Protein AF-A0A6M3LIX8-F1 (afdb_monomer)

Mean predicted aligned error: 9.06 Å

Radius of gyration: 14.9 Å; Cα contacts (8 Å, |Δi|>4): 191; chains: 1; bounding box: 30×37×43 Å

Nearest PDB structures (foldseek):
  2zdo-assembly2_C  TM=2.879E-01  e=4.906E+00  Staphylococcus aureus
  6urt-assembly1_G  TM=2.060E-01  e=5.539E+00  Escherichia coli K-12

pLDDT: mean 75.46, std 21.14, range [28.2, 97.69]

Structure (mmCIF, N/CA/C/O backbone):
data_AF-A0A6M3LIX8-F1
#
_entry.id   AF-A0A6M3LIX8-F1
#
loop_
_atom_site.group_PDB
_atom_site.id
_atom_site.type_symbol
_atom_site.label_atom_id
_atom_site.label_alt_id
_atom_site.label_comp_id
_atom_site.label_asym_id
_atom_site.label_entity_id
_atom_site.label_seq_id
_atom_site.pdbx_PDB_ins_code
_atom_site.Cartn_x
_atom_site.Cartn_y
_atom_site.Cartn_z
_atom_site.occupancy
_atom_site.B_iso_or_equiv
_atom_site.auth_seq_id
_atom_site.au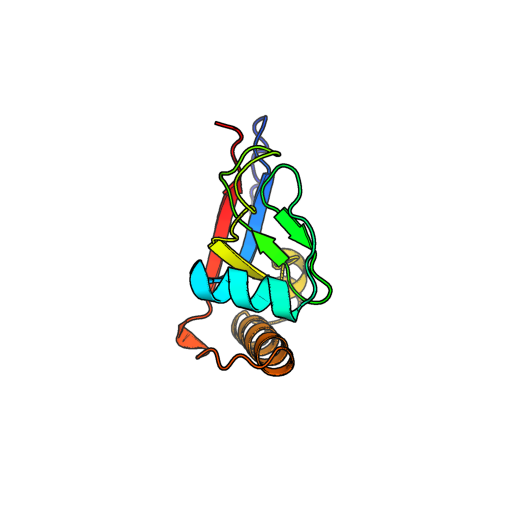th_comp_id
_atom_site.auth_asym_id
_atom_site.auth_atom_id
_atom_site.pdbx_PDB_model_num
ATOM 1 N N . MET A 1 1 ? -19.898 23.898 18.089 1.00 37.47 1 MET A N 1
ATOM 2 C CA . MET A 1 1 ? -18.940 24.274 17.030 1.00 37.47 1 MET A CA 1
ATOM 3 C C . MET A 1 1 ? -18.037 23.080 16.746 1.00 37.47 1 MET A C 1
ATOM 5 O O . MET A 1 1 ? -17.214 22.760 17.590 1.00 37.47 1 MET A O 1
ATOM 9 N N . LYS A 1 2 ? -18.245 22.381 15.625 1.00 28.20 2 LYS A N 1
ATOM 10 C CA . LYS A 1 2 ? -17.257 21.487 14.996 1.00 28.20 2 LYS A CA 1
ATOM 11 C C . LYS A 1 2 ? -17.507 21.533 13.490 1.00 28.20 2 LYS A C 1
ATOM 13 O O . LYS A 1 2 ? -18.252 20.729 12.948 1.00 28.20 2 LYS A O 1
ATOM 18 N N . THR A 1 3 ? -16.955 22.548 12.844 1.00 30.84 3 THR A N 1
ATOM 19 C CA . THR A 1 3 ? -16.703 22.540 11.404 1.00 30.84 3 THR A CA 1
ATOM 20 C C . THR A 1 3 ? -15.775 21.356 11.123 1.00 30.84 3 THR A C 1
ATOM 22 O O . THR A 1 3 ? -14.638 21.356 11.585 1.00 30.84 3 THR A O 1
ATOM 25 N N . ARG A 1 4 ? -16.258 20.315 10.436 1.00 31.66 4 ARG A N 1
ATOM 26 C CA . ARG A 1 4 ? -15.379 19.380 9.724 1.00 31.66 4 ARG A CA 1
ATOM 27 C C . ARG A 1 4 ? -15.366 19.850 8.282 1.00 31.66 4 ARG A C 1
ATOM 29 O O . ARG A 1 4 ? -16.351 19.731 7.566 1.00 31.66 4 ARG A O 1
ATOM 36 N N . THR A 1 5 ? -14.292 20.554 7.973 1.00 36.91 5 THR A N 1
ATOM 37 C CA . THR A 1 5 ? -13.993 21.207 6.710 1.00 36.91 5 THR A CA 1
ATOM 38 C C . THR A 1 5 ? -14.096 20.179 5.587 1.00 36.91 5 THR A C 1
ATOM 40 O O . THR A 1 5 ? -13.334 19.217 5.571 1.00 36.91 5 THR A O 1
ATOM 43 N N . GLY A 1 6 ? -15.067 20.367 4.692 1.00 34.88 6 GLY A N 1
ATOM 44 C CA . GLY A 1 6 ? -15.089 19.682 3.406 1.00 34.88 6 GLY A CA 1
ATOM 45 C C . GLY A 1 6 ? -13.839 20.075 2.629 1.00 34.88 6 GLY A C 1
ATOM 46 O O . GLY A 1 6 ? -13.467 21.252 2.609 1.00 34.88 6 GLY A O 1
ATOM 47 N N . PHE A 1 7 ? -13.160 19.083 2.064 1.00 38.25 7 PH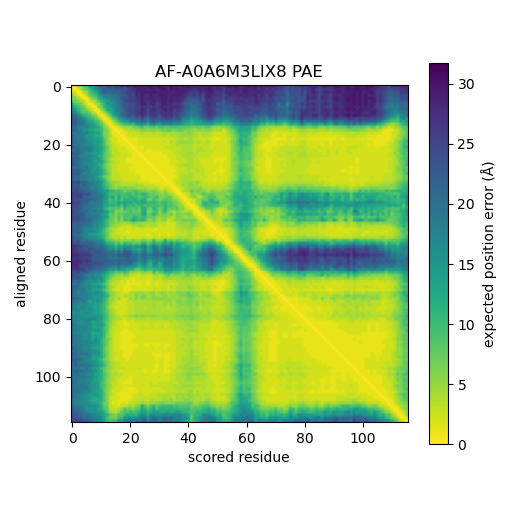E A N 1
ATOM 48 C CA . PHE A 1 7 ? -12.002 19.328 1.224 1.00 38.25 7 PHE A CA 1
ATOM 49 C C . PHE A 1 7 ? -12.434 19.959 -0.102 1.00 38.25 7 PHE A C 1
ATOM 51 O O . PHE A 1 7 ? -13.478 19.643 -0.672 1.00 38.25 7 PHE A O 1
ATOM 58 N N . ILE A 1 8 ? -11.628 20.928 -0.520 1.00 34.56 8 ILE A N 1
ATOM 59 C CA . ILE A 1 8 ? -11.806 21.778 -1.690 1.00 34.56 8 ILE A CA 1
ATOM 60 C C . ILE A 1 8 ? -11.448 20.944 -2.922 1.00 34.56 8 ILE A C 1
ATOM 62 O O . ILE A 1 8 ? -10.279 20.642 -3.126 1.00 34.56 8 ILE A O 1
ATOM 66 N N . SER A 1 9 ? -12.432 20.598 -3.755 1.00 31.77 9 SER A N 1
ATOM 67 C CA . SER A 1 9 ? -12.163 20.131 -5.116 1.00 31.77 9 SER A CA 1
ATOM 68 C C . SER A 1 9 ? -11.843 21.353 -5.975 1.00 31.77 9 SER A C 1
ATOM 70 O O . SER A 1 9 ? -12.749 22.126 -6.302 1.00 31.77 9 SER A O 1
ATOM 72 N N . ASN A 1 10 ? -10.576 21.551 -6.326 1.00 31.03 10 ASN A N 1
ATOM 73 C CA . ASN A 1 10 ? -10.237 22.406 -7.455 1.00 31.03 10 ASN A CA 1
ATOM 74 C C . ASN A 1 10 ? -9.846 21.529 -8.647 1.00 31.03 10 ASN A C 1
ATOM 76 O O . ASN A 1 10 ? -9.397 20.400 -8.496 1.00 31.03 10 ASN A O 1
ATOM 80 N N . SER A 1 11 ? -10.150 22.040 -9.830 1.00 40.62 11 SER A N 1
ATOM 81 C CA . SER A 1 11 ? -10.133 21.360 -11.121 1.00 40.62 11 SER A CA 1
ATOM 82 C C . SER A 1 11 ?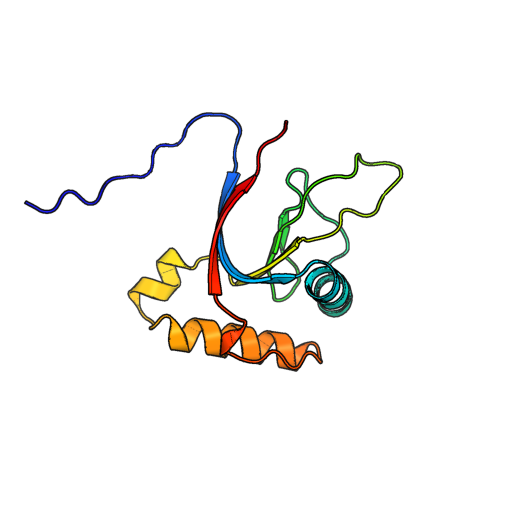 -8.814 20.648 -11.463 1.00 40.62 11 SER A C 1
ATOM 84 O O . SER A 1 11 ? -7.750 21.188 -11.190 1.00 40.62 11 SER A O 1
ATOM 86 N N . SER A 1 12 ? -8.936 19.512 -12.167 1.00 45.50 12 SER A N 1
ATOM 87 C CA . SER A 1 12 ? -7.912 18.720 -12.887 1.00 45.50 12 SER A CA 1
ATOM 88 C C . SER A 1 12 ? -6.936 17.819 -12.113 1.00 45.50 12 SER A C 1
ATOM 90 O O . SER A 1 12 ? -6.091 17.213 -12.768 1.00 45.50 12 SER A O 1
ATOM 92 N N . SER A 1 13 ? -7.070 17.644 -10.793 1.00 49.06 13 SER A N 1
ATOM 93 C CA . SER A 1 13 ? -6.288 16.659 -10.025 1.00 49.06 13 SER A CA 1
ATOM 94 C C . SER A 1 13 ? -7.169 15.601 -9.345 1.00 49.06 13 SER A C 1
ATOM 96 O O . SER A 1 13 ? -8.249 15.900 -8.834 1.00 49.06 13 SER A O 1
ATOM 98 N N . THR A 1 14 ? -6.713 14.344 -9.344 1.00 60.38 14 THR A N 1
ATOM 99 C CA . THR A 1 14 ? -7.314 13.277 -8.525 1.00 60.38 14 THR A CA 1
ATOM 100 C C . THR A 1 14 ? -6.513 13.203 -7.228 1.00 60.38 14 THR A C 1
ATOM 102 O O . THR A 1 14 ? -5.373 12.736 -7.222 1.00 60.38 14 THR A O 1
ATOM 105 N N . SER A 1 15 ? -7.066 13.724 -6.130 1.00 72.06 15 SER A N 1
ATOM 106 C CA . SER A 1 15 ? -6.466 13.588 -4.798 1.00 72.06 15 SER A CA 1
ATOM 107 C C . SER A 1 15 ? -6.566 12.141 -4.315 1.00 72.06 15 SER A C 1
ATOM 109 O O . SER A 1 15 ? -7.613 11.517 -4.486 1.00 72.06 15 SER A O 1
ATOM 111 N N . PHE A 1 16 ? -5.525 11.624 -3.666 1.00 77.69 16 PHE A N 1
ATOM 112 C CA . PHE A 1 16 ? -5.525 10.284 -3.080 1.00 77.69 16 PHE A CA 1
ATOM 113 C C . PHE A 1 16 ? -5.117 10.306 -1.607 1.00 77.69 16 PHE A C 1
ATOM 115 O O . PHE A 1 16 ? -4.312 11.132 -1.171 1.00 77.69 16 PHE A O 1
ATOM 122 N N . LEU A 1 17 ? -5.637 9.336 -0.855 1.00 84.75 17 LEU A N 1
ATOM 123 C CA . LEU A 1 17 ? -5.202 9.011 0.496 1.00 84.75 17 LEU A CA 1
ATOM 124 C C . LEU A 1 17 ? -5.015 7.498 0.597 1.00 84.75 17 LEU A C 1
ATOM 126 O O . LEU A 1 17 ? -5.982 6.747 0.497 1.00 84.75 17 LEU A O 1
ATOM 130 N N . ILE A 1 18 ? -3.779 7.056 0.814 1.00 89.69 18 ILE A N 1
ATOM 131 C CA . ILE A 1 18 ? -3.448 5.632 0.934 1.00 89.69 18 ILE A CA 1
ATOM 132 C C . ILE A 1 18 ? -2.639 5.345 2.199 1.00 89.69 18 ILE A C 1
ATOM 134 O O . ILE A 1 18 ? -1.932 6.209 2.722 1.00 89.69 18 ILE A O 1
ATOM 138 N N . VAL A 1 19 ? -2.696 4.102 2.674 1.00 93.81 19 VAL A N 1
ATOM 139 C CA . VAL A 1 19 ? -1.752 3.566 3.664 1.00 93.81 19 VAL A CA 1
ATOM 140 C C . VAL A 1 19 ? -0.897 2.518 2.980 1.00 93.81 19 VAL A C 1
ATOM 142 O O . VAL A 1 19 ? -1.406 1.512 2.489 1.00 93.81 19 VAL A O 1
ATOM 145 N N . GLY A 1 20 ? 0.407 2.756 2.947 1.00 94.56 20 GLY A N 1
ATOM 146 C CA . GLY A 1 20 ? 1.313 1.965 2.134 1.00 94.56 20 GLY A CA 1
ATOM 147 C C . GLY A 1 20 ? 2.743 2.462 2.227 1.00 94.56 20 GLY A C 1
ATOM 148 O O . GLY A 1 20 ? 3.161 2.981 3.263 1.00 94.56 20 GLY A O 1
ATOM 149 N N . VAL A 1 21 ? 3.488 2.286 1.145 1.00 93.81 21 VAL A N 1
ATOM 150 C CA . VAL A 1 21 ? 4.894 2.683 1.039 1.00 93.81 21 VAL A CA 1
ATOM 151 C C . VAL A 1 21 ? 5.101 3.537 -0.203 1.00 93.81 21 VAL A C 1
ATOM 153 O O . VAL A 1 21 ? 4.464 3.315 -1.234 1.00 93.81 21 VAL A O 1
ATOM 156 N N . TYR A 1 22 ? 6.014 4.499 -0.089 1.00 90.44 22 TYR A N 1
ATOM 157 C CA . TYR A 1 22 ? 6.576 5.231 -1.217 1.00 90.44 22 TYR A CA 1
ATOM 158 C C . TYR A 1 22 ? 7.941 4.635 -1.554 1.00 90.44 22 TYR A C 1
ATOM 160 O O . TYR A 1 22 ? 8.934 4.926 -0.887 1.00 90.44 22 TYR A O 1
ATOM 168 N N . ASP A 1 23 ? 7.964 3.753 -2.544 1.00 89.12 23 ASP A N 1
ATOM 169 C CA . ASP A 1 23 ? 9.165 3.079 -3.023 1.00 89.12 23 ASP A CA 1
ATOM 170 C C . ASP A 1 23 ? 8.889 2.554 -4.434 1.00 89.12 23 ASP A C 1
ATOM 172 O O . ASP A 1 23 ? 8.089 1.637 -4.619 1.00 89.12 23 ASP A O 1
ATOM 176 N N . ARG A 1 24 ? 9.553 3.155 -5.423 1.00 86.25 24 ARG A N 1
ATOM 177 C CA . ARG A 1 24 ? 9.375 2.844 -6.845 1.00 86.25 24 ARG A CA 1
ATOM 178 C C . ARG A 1 24 ? 9.704 1.390 -7.170 1.00 86.25 24 ARG A C 1
ATOM 180 O O . ARG A 1 24 ? 8.932 0.709 -7.835 1.00 86.25 24 ARG A O 1
ATOM 187 N N . GLU A 1 25 ? 10.849 0.899 -6.702 1.00 88.06 25 GLU A N 1
ATOM 188 C CA . GLU A 1 25 ? 11.305 -0.454 -7.032 1.00 88.06 25 GLU A CA 1
ATOM 189 C C . GLU A 1 25 ? 10.372 -1.496 -6.409 1.00 88.06 25 GLU A C 1
ATOM 191 O O . GLU A 1 25 ? 9.966 -2.466 -7.056 1.00 88.06 25 GLU A O 1
ATOM 196 N N . LEU A 1 26 ? 9.997 -1.276 -5.149 1.00 90.75 26 LEU A N 1
ATOM 197 C CA . LEU A 1 26 ? 9.078 -2.148 -4.437 1.00 90.75 26 LEU A CA 1
ATOM 198 C C . LEU A 1 26 ? 7.677 -2.122 -5.056 1.00 90.75 26 LEU A C 1
ATOM 200 O O . LEU A 1 26 ? 7.099 -3.187 -5.268 1.00 90.75 26 LEU A O 1
ATOM 204 N N . ALA A 1 27 ? 7.143 -0.938 -5.363 1.00 89.06 27 ALA A N 1
ATOM 205 C CA . ALA A 1 27 ? 5.818 -0.788 -5.949 1.00 89.06 27 ALA A CA 1
ATOM 206 C C . ALA A 1 27 ? 5.727 -1.475 -7.319 1.00 89.06 27 ALA A C 1
ATOM 208 O O . ALA A 1 27 ? 4.770 -2.214 -7.547 1.00 89.06 27 ALA A O 1
ATOM 209 N N . THR A 1 28 ? 6.739 -1.331 -8.183 1.00 86.31 28 THR A N 1
ATOM 210 C CA . THR A 1 28 ? 6.787 -2.010 -9.490 1.00 86.31 28 THR A CA 1
ATOM 211 C C . THR A 1 28 ? 6.778 -3.529 -9.328 1.00 86.31 28 THR A C 1
ATOM 213 O O . THR A 1 28 ? 5.948 -4.221 -9.916 1.00 86.31 28 THR A O 1
ATOM 216 N N . ARG A 1 29 ? 7.636 -4.068 -8.454 1.00 89.44 29 ARG A N 1
ATOM 217 C CA . ARG A 1 29 ? 7.689 -5.516 -8.190 1.00 89.44 29 ARG A CA 1
ATOM 218 C C . ARG A 1 29 ? 6.383 -6.046 -7.592 1.00 89.44 29 ARG A C 1
ATOM 220 O O . ARG A 1 29 ? 5.964 -7.162 -7.899 1.00 89.44 29 ARG A O 1
ATOM 227 N N . MET A 1 30 ? 5.742 -5.269 -6.719 1.00 91.12 30 MET A N 1
ATOM 228 C CA . MET A 1 30 ? 4.453 -5.630 -6.127 1.00 91.12 30 MET A CA 1
ATOM 229 C C . MET A 1 30 ? 3.316 -5.573 -7.149 1.00 91.12 30 MET A C 1
ATOM 231 O O . MET A 1 30 ? 2.432 -6.423 -7.085 1.00 91.12 30 MET A O 1
ATOM 235 N N . ALA A 1 31 ? 3.350 -4.639 -8.102 1.00 87.00 31 ALA A N 1
ATOM 236 C CA . ALA A 1 31 ? 2.367 -4.538 -9.178 1.00 87.00 31 ALA A CA 1
ATOM 237 C C . ALA A 1 31 ? 2.391 -5.784 -10.072 1.00 87.00 31 ALA A C 1
ATOM 239 O O . ALA A 1 31 ? 1.345 -6.385 -10.328 1.00 87.00 31 ALA A O 1
ATOM 240 N N . GLU A 1 32 ? 3.585 -6.237 -10.464 1.00 85.44 32 GLU A N 1
ATOM 241 C CA . GLU A 1 32 ? 3.766 -7.479 -11.223 1.00 85.44 32 GLU A CA 1
ATOM 242 C C . GLU A 1 32 ? 3.235 -8.699 -10.454 1.00 85.44 32 GLU A C 1
ATOM 244 O O . GLU A 1 32 ? 2.499 -9.521 -11.008 1.00 85.44 32 GLU A O 1
ATOM 249 N N . ALA A 1 33 ? 3.562 -8.800 -9.161 1.00 89.06 33 ALA A N 1
ATOM 250 C CA . ALA A 1 33 ? 3.121 -9.901 -8.306 1.00 89.06 33 ALA A CA 1
ATOM 251 C C . ALA A 1 33 ? 1.601 -9.906 -8.064 1.00 89.06 33 ALA A C 1
ATOM 253 O O . ALA A 1 33 ? 0.987 -10.974 -8.019 1.00 89.06 33 ALA A O 1
ATOM 254 N N . ASP A 1 34 ? 0.984 -8.729 -7.934 1.00 87.00 34 ASP A N 1
ATOM 255 C CA . ASP A 1 34 ? -0.468 -8.578 -7.782 1.00 87.00 34 ASP A CA 1
ATOM 256 C C . ASP A 1 34 ? -1.225 -8.800 -9.107 1.00 87.00 34 ASP A C 1
ATOM 258 O O . ASP A 1 34 ? -2.447 -8.969 -9.140 1.00 87.00 34 ASP A O 1
ATOM 262 N N . GLY A 1 35 ? -0.492 -8.870 -10.223 1.00 82.44 35 GLY A N 1
ATOM 263 C CA . GLY A 1 35 ? -1.040 -9.053 -11.560 1.00 82.44 35 GLY A CA 1
ATOM 264 C C . GLY A 1 35 ? -1.681 -7.788 -12.127 1.00 82.44 35 GLY A C 1
ATOM 265 O O . GLY A 1 35 ? -2.600 -7.902 -12.941 1.00 82.44 35 GLY A O 1
ATOM 266 N N . CYS A 1 36 ? -1.215 -6.615 -11.695 1.00 79.00 36 CYS A N 1
ATOM 267 C CA . CYS A 1 36 ? -1.517 -5.337 -12.324 1.00 79.00 36 CYS A CA 1
ATOM 268 C C . CYS A 1 36 ? -0.900 -5.324 -13.730 1.00 79.00 36 CYS A C 1
ATOM 270 O O . CYS A 1 36 ? 0.295 -5.566 -13.889 1.00 79.00 36 CYS A O 1
ATOM 272 N N . LYS A 1 37 ? -1.726 -5.110 -14.760 1.00 67.75 37 LYS A N 1
ATOM 273 C CA . LYS A 1 37 ? -1.297 -5.186 -16.169 1.00 67.75 37 LYS A CA 1
ATOM 274 C C . LYS A 1 37 ? -1.203 -3.833 -16.857 1.00 67.75 37 LYS A C 1
ATOM 276 O O . LYS A 1 37 ? -0.463 -3.713 -17.823 1.00 67.75 37 LYS A O 1
ATOM 281 N N . GLU A 1 38 ? -1.955 -2.853 -16.372 1.00 66.44 38 GLU A N 1
ATOM 282 C CA . GLU A 1 38 ? -2.054 -1.519 -16.956 1.00 66.44 38 GLU A CA 1
ATOM 283 C C . GLU A 1 38 ? -2.215 -0.496 -15.832 1.00 66.44 38 GLU A C 1
ATOM 285 O O . GLU A 1 38 ? -2.834 -0.777 -14.799 1.00 66.44 38 GLU A O 1
ATOM 290 N N . MET A 1 39 ? -1.644 0.683 -16.044 1.00 64.56 39 MET A N 1
ATOM 291 C CA . MET A 1 39 ? -1.840 1.857 -15.202 1.00 64.56 39 MET A CA 1
ATOM 292 C C . MET A 1 39 ? -2.790 2.796 -15.940 1.00 64.56 39 MET A C 1
ATOM 294 O O . MET A 1 39 ? -2.616 3.016 -17.136 1.00 64.56 39 MET A O 1
ATOM 298 N N . GLY A 1 40 ? -3.818 3.303 -15.256 1.00 60.72 40 GLY A N 1
ATOM 299 C CA . GLY A 1 40 ? -4.755 4.254 -15.853 1.00 60.72 40 GLY A CA 1
ATOM 300 C C . GLY A 1 40 ? -4.110 5.616 -16.114 1.00 60.72 40 GLY A C 1
ATOM 301 O O . GLY A 1 40 ? -2.976 5.862 -15.706 1.00 60.72 40 GLY A O 1
ATOM 302 N N . ASP A 1 41 ? -4.874 6.529 -16.720 1.00 54.78 41 ASP A N 1
ATOM 303 C CA . ASP A 1 41 ? -4.432 7.860 -17.186 1.00 54.78 41 ASP A CA 1
ATOM 304 C C . ASP A 1 41 ? -3.758 8.753 -16.120 1.00 54.78 41 ASP A C 1
ATOM 306 O O . ASP A 1 41 ? -3.119 9.743 -16.454 1.00 54.78 41 ASP A O 1
ATOM 310 N N . TYR A 1 42 ? -3.859 8.388 -14.842 1.00 56.31 42 TYR A N 1
ATOM 311 C CA . TYR A 1 42 ? -3.284 9.098 -13.694 1.00 56.31 42 TYR A CA 1
ATOM 312 C C . TYR A 1 42 ? -2.148 8.320 -13.016 1.00 56.31 42 TYR A C 1
ATOM 314 O O . TYR A 1 42 ? -1.879 8.516 -11.834 1.00 56.31 42 TYR A O 1
ATOM 322 N N . GLY A 1 43 ? -1.587 7.322 -13.708 1.00 63.75 43 GLY A N 1
ATOM 323 C CA . GLY A 1 43 ? -0.742 6.299 -13.096 1.00 63.75 43 GLY A CA 1
ATOM 324 C C . GLY A 1 43 ? -1.401 5.663 -11.868 1.00 63.75 43 GLY A C 1
ATOM 325 O O . GLY A 1 43 ? -0.722 5.235 -10.946 1.00 63.75 43 GLY A O 1
ATOM 326 N N . TYR A 1 44 ? -2.732 5.641 -11.833 1.00 67.12 44 TYR A N 1
ATOM 327 C CA . TYR A 1 44 ? -3.531 5.000 -10.804 1.00 67.12 44 TYR A CA 1
ATOM 328 C C . TYR A 1 44 ? -3.978 3.650 -11.348 1.00 67.12 44 TYR A C 1
ATOM 330 O O . TYR A 1 44 ? -4.551 3.578 -12.439 1.00 67.12 44 TYR A O 1
ATOM 338 N N . SER A 1 45 ? -3.746 2.581 -10.596 1.00 71.50 45 SER A N 1
ATOM 339 C CA . SER A 1 45 ? -4.286 1.269 -10.923 1.00 71.50 45 SER A CA 1
ATOM 340 C C . SER A 1 45 ? -4.767 0.537 -9.688 1.00 71.50 45 SER A C 1
ATOM 342 O O . SER A 1 45 ? -4.099 0.506 -8.652 1.00 71.50 45 SER A O 1
ATOM 344 N N . LEU A 1 46 ? -5.928 -0.093 -9.841 1.00 68.44 46 LEU A N 1
ATOM 345 C CA . LEU A 1 46 ? -6.403 -1.115 -8.928 1.00 68.44 46 LEU A CA 1
ATOM 346 C C . LEU A 1 46 ? -5.816 -2.443 -9.393 1.00 68.44 46 LEU A C 1
ATOM 348 O O . LEU A 1 46 ? -6.249 -3.018 -10.396 1.00 68.44 46 LEU A O 1
ATOM 352 N N . GLY A 1 47 ? -4.828 -2.938 -8.655 1.00 67.69 47 GLY A N 1
ATOM 353 C CA . GLY A 1 47 ? -4.443 -4.333 -8.762 1.00 67.69 47 GLY A CA 1
ATOM 354 C C . GLY A 1 47 ? -5.547 -5.254 -8.237 1.00 67.69 47 GLY A C 1
ATOM 355 O O . GLY A 1 47 ? -6.656 -4.835 -7.899 1.00 67.69 47 GLY A O 1
ATOM 356 N N . LYS A 1 48 ? -5.259 -6.553 -8.152 1.00 78.44 48 LYS A N 1
ATOM 357 C CA . LYS A 1 48 ? -6.213 -7.513 -7.573 1.00 78.44 48 LYS A CA 1
ATOM 358 C C . LYS A 1 48 ? -6.383 -7.325 -6.070 1.00 78.44 48 LYS A C 1
ATOM 360 O O . LYS A 1 48 ? -7.416 -7.718 -5.528 1.00 78.44 48 LYS A O 1
ATOM 365 N N . THR A 1 49 ? -5.360 -6.789 -5.412 1.00 84.12 49 THR A N 1
ATOM 366 C CA . THR A 1 49 ? -5.271 -6.720 -3.954 1.00 84.12 49 THR A CA 1
ATOM 367 C C . THR A 1 49 ? -4.909 -5.327 -3.458 1.00 84.12 49 THR A C 1
ATOM 369 O O . THR A 1 49 ? -5.353 -4.949 -2.376 1.00 84.12 49 THR A O 1
ATOM 372 N N . LEU A 1 50 ? -4.072 -4.592 -4.193 1.00 88.25 50 LEU A N 1
ATOM 373 C CA . 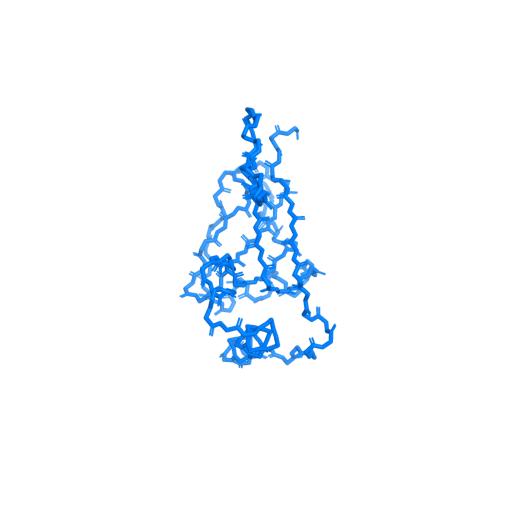LEU A 1 50 ? -3.512 -3.313 -3.758 1.0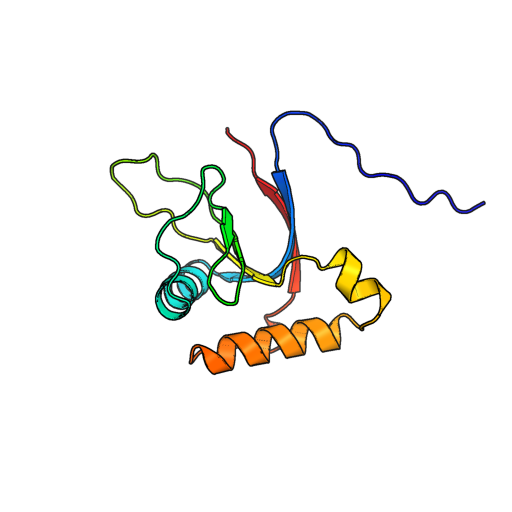0 88.25 50 LEU A CA 1
ATOM 374 C C . LEU A 1 50 ? -3.723 -2.226 -4.808 1.00 88.25 50 LEU A C 1
ATOM 376 O O . LEU A 1 50 ? -3.922 -2.505 -5.989 1.00 88.25 50 LEU A O 1
ATOM 380 N N . VAL A 1 51 ? -3.640 -0.980 -4.357 1.00 86.25 51 VAL A N 1
ATOM 381 C CA . VAL A 1 51 ? -3.641 0.195 -5.224 1.00 86.25 51 VAL A CA 1
ATOM 382 C C . VAL A 1 51 ? -2.209 0.609 -5.510 1.00 86.25 51 VAL A C 1
ATOM 384 O O . VAL A 1 51 ? -1.367 0.632 -4.607 1.00 86.25 51 VAL A O 1
ATOM 387 N N . PHE A 1 52 ? -1.950 0.955 -6.765 1.00 84.56 52 PHE A N 1
ATOM 388 C CA . PHE A 1 52 ? -0.657 1.396 -7.268 1.00 84.56 52 PHE A CA 1
ATOM 389 C C . PHE A 1 52 ? -0.799 2.806 -7.831 1.00 84.56 52 PHE A C 1
ATOM 391 O O . PHE A 1 52 ? -1.679 3.046 -8.656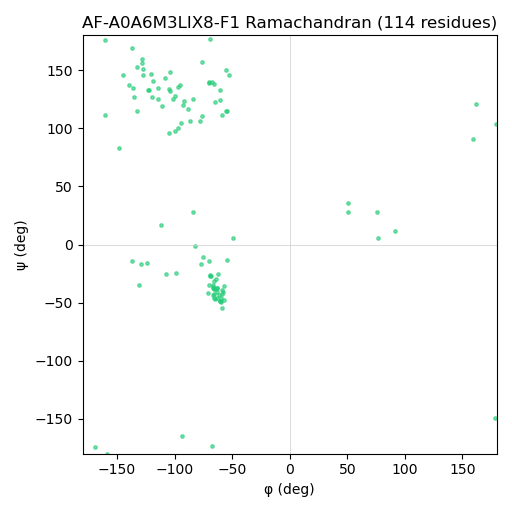 1.00 84.56 52 PHE A O 1
ATOM 398 N N . LEU A 1 53 ? 0.042 3.735 -7.366 1.00 80.06 53 LEU A N 1
ATOM 399 C CA . LEU A 1 53 ? 0.030 5.135 -7.804 1.00 80.06 53 LEU A CA 1
ATOM 400 C C . LEU A 1 53 ? 1.399 5.514 -8.366 1.00 80.06 53 LEU A C 1
ATOM 402 O O . LEU A 1 53 ? 2.416 5.260 -7.725 1.00 80.06 53 LEU A O 1
ATOM 406 N N . GLY A 1 54 ? 1.442 6.155 -9.526 1.00 73.62 54 GLY A N 1
ATOM 407 C CA . GLY A 1 54 ? 2.657 6.553 -10.236 1.00 73.62 54 GLY A CA 1
ATOM 408 C C . GLY A 1 54 ? 2.403 7.677 -11.235 1.00 73.62 54 GLY A C 1
ATOM 409 O O . GLY A 1 54 ? 1.279 8.144 -11.368 1.00 73.62 54 GLY A O 1
ATOM 410 N N . GLY A 1 55 ? 3.450 8.114 -11.937 1.00 64.38 55 GLY A N 1
ATOM 411 C CA . GLY A 1 55 ? 3.336 9.169 -12.947 1.00 64.38 55 GLY A CA 1
ATOM 412 C C . GLY A 1 55 ? 4.661 9.534 -13.623 1.00 64.38 55 GLY A C 1
ATOM 413 O O . GLY A 1 55 ? 5.525 10.154 -13.014 1.00 64.38 55 GLY A O 1
ATOM 414 N N . GLU A 1 56 ? 4.827 9.065 -14.858 1.00 51.09 56 GLU A N 1
ATOM 415 C CA . GLU A 1 56 ? 5.294 9.758 -16.076 1.00 51.09 56 GLU A CA 1
ATOM 416 C C . GLU A 1 56 ? 5.734 8.684 -17.086 1.00 51.09 56 GLU A C 1
ATOM 418 O O . GLU A 1 56 ? 6.594 7.850 -16.804 1.00 51.09 56 GLU A O 1
ATOM 423 N N . GLY A 1 57 ? 5.099 8.695 -18.259 1.00 44.47 57 GLY A N 1
ATOM 424 C CA . GLY A 1 57 ? 5.330 7.760 -19.357 1.00 44.47 57 GLY A CA 1
ATOM 425 C C . GLY A 1 57 ? 4.116 7.744 -20.274 1.00 44.47 57 GLY A C 1
ATOM 426 O O . GLY A 1 57 ? 3.161 7.016 -20.022 1.00 44.47 57 GLY A O 1
ATOM 427 N N . GLY A 1 58 ? 4.126 8.606 -21.296 1.00 37.91 58 GLY A N 1
ATOM 428 C CA . GLY A 1 58 ? 3.125 8.592 -22.360 1.00 37.91 58 GLY A CA 1
ATOM 429 C C . GLY A 1 58 ? 3.046 7.214 -23.022 1.00 37.91 58 GLY A C 1
ATOM 430 O O . GLY A 1 58 ? 4.042 6.495 -23.082 1.00 37.91 58 GLY A O 1
ATOM 431 N N . TRP A 1 59 ? 1.849 6.891 -23.505 1.00 44.34 59 TRP A N 1
ATOM 432 C CA . TRP A 1 59 ? 1.314 5.585 -23.909 1.00 44.34 59 TRP A CA 1
ATOM 433 C C . TRP A 1 59 ? 2.129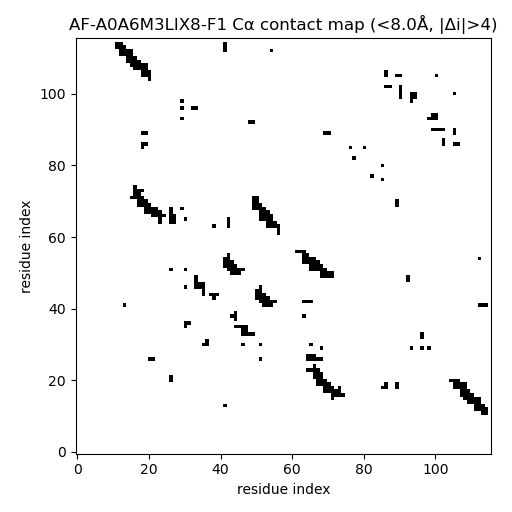 4.681 -24.858 1.00 44.34 59 TRP A C 1
ATOM 435 O O . TRP A 1 59 ? 1.632 3.616 -25.204 1.00 44.34 59 TRP A O 1
ATOM 445 N N . ASP A 1 60 ? 3.361 5.013 -25.243 1.00 44.03 60 ASP A N 1
ATOM 446 C CA . ASP A 1 60 ? 4.053 4.294 -26.317 1.00 44.03 60 ASP A CA 1
ATOM 447 C C . ASP A 1 60 ? 5.484 3.803 -26.007 1.00 44.03 60 ASP A C 1
ATOM 449 O O . ASP A 1 60 ? 5.947 2.908 -26.713 1.00 44.03 60 ASP A O 1
ATOM 453 N N . GLU A 1 61 ? 6.199 4.288 -24.974 1.00 39.81 61 GLU A N 1
ATOM 454 C CA . GLU A 1 61 ? 7.639 3.942 -24.831 1.00 39.81 61 GLU A CA 1
ATOM 455 C C . GLU A 1 61 ? 8.157 3.588 -23.424 1.00 39.81 61 GLU A C 1
ATOM 457 O O . GLU A 1 61 ? 9.229 2.986 -23.324 1.00 39.81 61 GLU A O 1
ATOM 462 N N . TYR A 1 62 ? 7.420 3.865 -22.343 1.00 42.66 62 TYR A N 1
ATOM 463 C CA . TYR A 1 62 ? 7.841 3.492 -20.985 1.00 42.66 62 TYR A CA 1
ATOM 464 C C . TYR A 1 62 ? 6.679 2.876 -20.197 1.00 42.66 62 TYR A C 1
ATOM 466 O O . TYR A 1 62 ? 5.620 3.499 -20.116 1.00 42.66 62 TYR A O 1
ATOM 474 N N . PRO A 1 63 ? 6.838 1.675 -19.603 1.00 52.84 63 PRO A N 1
ATOM 475 C CA . PRO A 1 63 ? 5.823 1.135 -18.707 1.00 52.84 63 PRO A CA 1
ATOM 476 C C . PRO A 1 63 ? 5.658 2.111 -17.541 1.00 52.84 63 PRO A C 1
ATOM 478 O O . PRO A 1 63 ? 6.641 2.460 -16.897 1.00 52.84 63 PRO A O 1
ATOM 481 N N . CYS A 1 64 ? 4.441 2.592 -17.292 1.00 57.31 64 CYS A N 1
ATOM 482 C CA . CYS A 1 64 ? 4.167 3.500 -16.185 1.00 57.31 64 CYS A CA 1
ATOM 483 C C . CYS A 1 64 ? 4.645 2.867 -14.868 1.00 57.31 64 CYS A C 1
ATOM 485 O O . CYS A 1 64 ? 4.119 1.836 -14.447 1.00 57.31 64 CYS A O 1
ATOM 487 N N . GLU A 1 65 ? 5.641 3.468 -14.219 1.00 65.69 65 GLU A N 1
ATOM 488 C CA . GLU A 1 65 ? 6.212 2.915 -12.992 1.00 65.69 65 GLU A CA 1
ATOM 489 C C . GLU A 1 65 ? 5.503 3.502 -11.761 1.00 65.69 65 GLU A C 1
ATOM 491 O O . GLU A 1 65 ? 5.505 4.726 -11.576 1.00 65.69 65 GLU A O 1
ATOM 496 N N . PRO A 1 66 ? 4.874 2.672 -10.907 1.00 75.19 66 PRO A N 1
ATOM 497 C CA . PRO A 1 66 ? 4.286 3.155 -9.667 1.00 75.19 66 PRO A CA 1
ATOM 498 C C . PRO A 1 66 ? 5.377 3.631 -8.702 1.00 75.19 66 PRO A C 1
ATOM 500 O O . PRO A 1 66 ? 6.414 2.994 -8.541 1.00 75.19 66 PRO A O 1
ATOM 503 N N . TYR A 1 67 ? 5.119 4.739 -8.013 1.00 81.38 67 TYR A N 1
ATOM 504 C CA . TYR A 1 67 ? 5.940 5.228 -6.903 1.00 81.38 67 TYR A CA 1
ATOM 505 C C . TYR A 1 67 ? 5.358 4.851 -5.542 1.00 81.38 67 TYR A C 1
ATOM 507 O O . TYR A 1 67 ? 6.085 4.775 -4.552 1.00 81.38 67 TYR A O 1
ATOM 515 N N . TYR A 1 68 ? 4.048 4.616 -5.493 1.00 86.19 68 TYR A N 1
ATOM 516 C CA . TYR A 1 68 ? 3.337 4.194 -4.303 1.00 86.19 68 TYR A CA 1
ATOM 517 C C . TYR A 1 68 ? 2.647 2.855 -4.518 1.00 86.19 68 TYR A C 1
ATOM 519 O O . TYR A 1 68 ? 2.106 2.571 -5.588 1.00 86.19 68 TYR A O 1
ATOM 527 N N . VAL A 1 69 ? 2.581 2.079 -3.442 1.00 90.50 69 VAL A N 1
ATOM 528 C CA . VAL A 1 69 ? 1.700 0.918 -3.323 1.00 90.50 69 VAL A CA 1
ATOM 529 C C . VAL A 1 69 ? 1.052 0.928 -1.949 1.00 90.50 69 VAL A C 1
ATOM 531 O O . VAL A 1 69 ? 1.727 1.154 -0.941 1.00 90.50 69 VAL A O 1
ATOM 534 N N . GLY A 1 70 ? -0.255 0.694 -1.890 1.00 92.38 70 GLY A N 1
ATOM 535 C CA . GLY A 1 70 ? -0.996 0.806 -0.643 1.00 92.38 70 GLY A CA 1
ATOM 536 C C . GLY A 1 70 ? -2.412 0.257 -0.687 1.00 92.38 70 GLY A C 1
ATOM 537 O O . GLY A 1 70 ? -2.853 -0.354 -1.656 1.00 92.38 70 GLY A O 1
ATOM 538 N N . ILE A 1 71 ? -3.102 0.478 0.423 1.00 90.38 71 ILE A N 1
ATOM 539 C CA . ILE A 1 71 ? -4.543 0.300 0.579 1.00 90.38 71 ILE A CA 1
ATOM 540 C C . ILE A 1 71 ? -5.190 1.678 0.399 1.00 90.38 71 ILE A C 1
ATOM 542 O O . ILE A 1 71 ? -4.678 2.654 0.954 1.00 90.38 71 ILE A O 1
ATOM 546 N N . ASP A 1 72 ? -6.279 1.756 -0.360 1.00 84.44 72 ASP A N 1
ATOM 547 C CA . ASP A 1 72 ? -7.134 2.940 -0.495 1.00 84.44 72 ASP A CA 1
ATOM 548 C C . ASP A 1 72 ? -8.315 2.901 0.495 1.00 84.44 72 ASP A C 1
ATOM 550 O O . ASP A 1 72 ? -8.269 2.187 1.502 1.00 84.44 72 ASP A O 1
ATOM 554 N N . ASP A 1 73 ? -9.336 3.737 0.277 1.00 83.12 73 ASP A N 1
ATOM 555 C CA . ASP A 1 73 ? -10.516 3.853 1.148 1.00 83.12 73 ASP A CA 1
ATOM 556 C C . ASP A 1 73 ? -10.141 4.038 2.631 1.00 83.12 73 ASP A C 1
ATOM 558 O O . ASP A 1 73 ? -10.764 3.514 3.563 1.00 83.12 73 ASP A O 1
ATOM 562 N N . ILE A 1 74 ? -9.046 4.769 2.860 1.00 87.69 74 ILE A N 1
ATOM 563 C CA . ILE A 1 74 ? -8.464 4.959 4.189 1.00 87.69 74 ILE A CA 1
ATOM 564 C C . ILE A 1 74 ? -9.405 5.748 5.092 1.00 87.69 74 ILE A C 1
ATOM 566 O O . ILE A 1 74 ? -9.436 5.493 6.295 1.00 87.69 74 ILE A O 1
ATOM 570 N N . GLU A 1 75 ? -10.196 6.657 4.524 1.00 84.44 75 GLU A N 1
ATOM 571 C CA . GLU A 1 75 ? -11.189 7.440 5.260 1.00 84.44 75 GLU A CA 1
ATOM 572 C C . GLU A 1 75 ? -12.214 6.527 5.944 1.00 84.44 75 GLU A C 1
ATOM 574 O O . GLU A 1 75 ? -12.320 6.551 7.172 1.00 84.44 75 GLU A O 1
ATOM 579 N N . ASP A 1 76 ? -12.855 5.638 5.182 1.00 86.62 76 ASP A N 1
ATOM 580 C CA . ASP A 1 76 ? -13.855 4.687 5.683 1.00 86.62 76 ASP A CA 1
ATOM 581 C C . ASP A 1 76 ? -13.254 3.700 6.695 1.00 86.62 76 ASP A C 1
ATOM 583 O O . ASP A 1 76 ? -13.841 3.385 7.737 1.00 86.62 76 ASP A O 1
ATOM 587 N N . LYS A 1 77 ? -12.037 3.210 6.429 1.00 87.50 77 LYS A N 1
ATOM 588 C CA . LYS A 1 77 ? -11.359 2.266 7.332 1.00 87.50 77 LYS A CA 1
ATOM 589 C C . LYS A 1 77 ? -11.009 2.916 8.671 1.00 87.50 77 LYS A C 1
ATOM 591 O O . LYS A 1 77 ? -11.131 2.259 9.708 1.00 87.50 77 LYS A O 1
ATOM 596 N N . LEU A 1 78 ? -10.600 4.185 8.674 1.00 88.44 78 LEU A N 1
ATOM 597 C CA . LEU A 1 78 ? -10.254 4.918 9.895 1.00 88.44 78 LEU A CA 1
ATOM 598 C C . LEU A 1 78 ? -11.468 5.238 10.781 1.00 88.44 78 LEU A C 1
ATOM 600 O O . LEU A 1 78 ? -11.283 5.553 11.957 1.00 88.44 78 LEU A O 1
ATOM 604 N N . GLU A 1 79 ? -12.699 5.115 10.276 1.00 92.31 79 GLU A N 1
ATOM 605 C CA . GLU A 1 79 ? -13.903 5.257 11.107 1.00 92.31 79 GLU A CA 1
ATOM 606 C C . GLU A 1 79 ? -14.074 4.106 12.106 1.00 92.31 79 GLU A C 1
ATOM 608 O O . GLU A 1 79 ? -14.675 4.280 13.168 1.00 92.31 79 GLU A O 1
ATOM 613 N N . THR A 1 80 ? -13.546 2.924 11.776 1.00 93.44 80 THR A N 1
ATOM 614 C CA . THR A 1 80 ? -13.798 1.684 12.528 1.00 93.44 80 THR A CA 1
ATOM 615 C C . THR A 1 80 ? -12.535 0.985 13.018 1.00 93.44 80 THR A C 1
ATOM 617 O O . THR A 1 80 ? -12.615 0.118 13.891 1.00 93.44 80 THR A O 1
ATOM 620 N N . ARG A 1 81 ? -11.365 1.339 12.480 1.00 93.88 81 ARG A N 1
ATOM 621 C CA . ARG A 1 81 ? -10.084 0.684 12.764 1.00 93.88 81 ARG A CA 1
ATOM 622 C C . ARG A 1 81 ? -9.002 1.704 13.063 1.00 93.88 81 ARG A C 1
ATOM 624 O O . ARG A 1 81 ? -9.023 2.832 12.581 1.00 93.88 81 ARG A O 1
ATOM 631 N N . SER A 1 82 ? -8.019 1.293 13.854 1.00 94.56 82 SER A N 1
ATOM 632 C CA . SER A 1 82 ? -6.862 2.141 14.112 1.00 94.56 82 SER A CA 1
ATOM 633 C C . SER A 1 82 ? -5.911 2.156 12.909 1.00 94.56 82 SER A C 1
ATOM 635 O O . SER A 1 82 ? -5.847 1.202 12.131 1.00 94.56 82 SER A O 1
ATOM 637 N N . LEU A 1 83 ? -5.093 3.207 12.789 1.00 91.88 83 LEU A N 1
ATOM 638 C CA . LEU A 1 83 ? -4.059 3.270 11.751 1.00 91.88 83 LEU A CA 1
ATOM 639 C C . LEU A 1 83 ? -3.092 2.074 11.829 1.00 91.88 83 LEU A C 1
ATOM 641 O O . LEU A 1 83 ? -2.654 1.575 10.796 1.00 91.88 83 LEU A O 1
ATOM 645 N N . ILE A 1 84 ? -2.773 1.585 13.034 1.00 95.12 84 ILE A N 1
ATOM 646 C CA . ILE A 1 84 ? -1.882 0.429 13.199 1.00 95.12 84 ILE A CA 1
ATOM 647 C C . ILE A 1 84 ? -2.511 -0.860 12.646 1.00 95.12 84 ILE A C 1
ATOM 649 O O . ILE A 1 84 ? -1.804 -1.661 12.030 1.00 95.12 84 ILE A O 1
ATOM 653 N N . ASP A 1 85 ? -3.832 -1.030 12.760 1.00 95.62 85 ASP A N 1
ATOM 654 C CA . ASP A 1 85 ? -4.542 -2.175 12.175 1.00 95.62 85 ASP A CA 1
ATOM 655 C C . ASP A 1 85 ? -4.517 -2.132 10.646 1.00 95.62 85 ASP A C 1
ATOM 657 O O . ASP A 1 85 ? -4.399 -3.172 9.998 1.00 95.62 85 ASP A O 1
ATOM 661 N N . ILE A 1 86 ? -4.628 -0.940 10.055 1.00 95.25 86 ILE A N 1
ATOM 662 C CA . ILE A 1 86 ? -4.582 -0.754 8.597 1.00 95.25 86 ILE A CA 1
ATOM 663 C C . ILE A 1 86 ? -3.157 -0.987 8.076 1.00 95.25 86 ILE A C 1
ATOM 665 O O . ILE A 1 86 ? -2.965 -1.695 7.091 1.00 95.25 86 ILE A O 1
ATOM 669 N N . LYS A 1 87 ? -2.131 -0.491 8.782 1.00 96.81 87 LYS A N 1
ATOM 670 C CA . LYS A 1 87 ? -0.727 -0.806 8.460 1.00 96.81 87 LYS A CA 1
ATOM 671 C C . LYS A 1 87 ? -0.456 -2.310 8.522 1.00 96.81 87 LYS A C 1
ATOM 673 O O . LYS A 1 87 ? 0.204 -2.858 7.644 1.00 96.81 87 LYS A O 1
ATOM 678 N N . THR A 1 88 ? -0.989 -2.986 9.538 1.00 97.06 88 THR A N 1
ATOM 679 C CA . THR A 1 88 ? -0.846 -4.440 9.700 1.00 97.06 88 THR A CA 1
ATOM 680 C C . THR A 1 88 ? -1.537 -5.207 8.570 1.00 97.06 88 THR A C 1
ATOM 682 O O . THR A 1 88 ? -0.997 -6.203 8.086 1.00 97.06 88 THR A O 1
ATOM 685 N N . GLU A 1 89 ? -2.699 -4.737 8.106 1.00 96.00 89 GLU A N 1
ATOM 686 C CA . GLU A 1 89 ? -3.365 -5.277 6.915 1.00 96.00 89 GLU A CA 1
ATOM 687 C C . GLU A 1 89 ? -2.477 -5.140 5.681 1.00 96.00 89 GLU A C 1
ATOM 689 O O . GLU A 1 89 ? -2.230 -6.147 5.022 1.00 96.00 89 GLU A O 1
ATOM 694 N N . PHE A 1 90 ? -1.922 -3.954 5.417 1.00 96.38 90 PHE A N 1
ATOM 695 C CA . PHE A 1 90 ? -1.024 -3.748 4.278 1.00 96.38 90 PHE A CA 1
ATOM 696 C C . PHE A 1 90 ? 0.181 -4.698 4.321 1.00 96.38 90 PHE A C 1
ATOM 698 O O . PHE A 1 90 ? 0.451 -5.390 3.341 1.00 96.38 90 PHE A O 1
ATOM 705 N N . VAL A 1 91 ? 0.853 -4.823 5.474 1.00 97.69 91 VAL A N 1
ATOM 706 C CA . VAL A 1 91 ? 1.974 -5.768 5.648 1.00 97.69 91 VAL A CA 1
ATOM 707 C C . VAL A 1 91 ? 1.533 -7.213 5.386 1.00 97.69 91 VAL A C 1
ATOM 709 O O . VAL A 1 91 ? 2.271 -7.993 4.784 1.00 97.69 91 VAL A O 1
ATOM 712 N N . SER A 1 92 ? 0.326 -7.589 5.815 1.00 97.31 92 SER A N 1
ATOM 713 C CA . SER A 1 92 ? -0.240 -8.919 5.567 1.00 97.31 92 SER A CA 1
ATOM 714 C C . SER A 1 92 ? -0.511 -9.164 4.079 1.00 97.31 92 SER A C 1
ATOM 716 O O . SER A 1 92 ? -0.184 -10.235 3.566 1.00 97.31 92 SER A O 1
ATOM 718 N N . LEU A 1 93 ? -1.059 -8.175 3.365 1.00 95.69 93 LEU A N 1
ATOM 719 C CA . LEU A 1 93 ? -1.288 -8.246 1.919 1.00 95.69 93 LEU A CA 1
ATOM 720 C C . LEU A 1 93 ? 0.036 -8.329 1.151 1.00 95.69 93 LEU A C 1
ATOM 722 O O . LEU A 1 93 ? 0.209 -9.233 0.337 1.00 95.69 93 LEU A O 1
ATOM 726 N N . ALA A 1 94 ? 1.014 -7.487 1.490 1.00 95.38 94 ALA A N 1
ATOM 727 C CA . ALA A 1 94 ? 2.354 -7.543 0.911 1.00 95.38 94 ALA A CA 1
ATOM 728 C C . ALA A 1 94 ? 3.021 -8.912 1.130 1.00 95.38 94 ALA A C 1
ATOM 730 O O . ALA A 1 94 ? 3.601 -9.483 0.206 1.00 95.38 94 ALA A O 1
ATOM 731 N N . ARG A 1 95 ? 2.858 -9.504 2.322 1.00 96.69 95 ARG A N 1
ATOM 732 C CA . ARG A 1 95 ? 3.370 -10.847 2.626 1.00 96.69 95 ARG A CA 1
ATOM 733 C C . ARG A 1 95 ? 2.725 -11.933 1.770 1.00 96.69 95 ARG A C 1
ATOM 735 O O . ARG A 1 95 ? 3.425 -12.857 1.364 1.00 96.69 95 ARG A O 1
ATOM 742 N N . LYS A 1 96 ? 1.426 -11.830 1.467 1.00 95.31 96 LYS A N 1
ATOM 743 C CA . LYS A 1 96 ? 0.741 -12.760 0.546 1.00 95.31 96 LYS A CA 1
ATOM 744 C C . LYS A 1 96 ? 1.298 -12.677 -0.877 1.00 95.31 96 LYS A C 1
ATOM 746 O O . LYS A 1 96 ? 1.313 -13.691 -1.564 1.00 95.31 96 LYS A O 1
ATOM 751 N N . LEU A 1 97 ? 1.792 -11.505 -1.276 1.00 93.44 97 LEU A N 1
ATOM 752 C CA . LEU A 1 97 ? 2.480 -11.281 -2.550 1.00 93.44 97 LEU A CA 1
ATOM 753 C C . LEU A 1 97 ? 3.972 -11.673 -2.515 1.00 93.44 97 LEU A C 1
ATOM 755 O O . LEU A 1 97 ? 4.656 -11.563 -3.526 1.00 93.44 97 LEU A O 1
ATOM 759 N N . GLY A 1 98 ? 4.491 -12.143 -1.374 1.00 96.31 98 GLY A N 1
ATOM 760 C CA . GLY A 1 98 ? 5.888 -12.563 -1.222 1.00 96.31 98 GLY A CA 1
ATOM 761 C C . GLY A 1 98 ? 6.850 -11.466 -0.750 1.00 96.31 98 GLY A C 1
ATOM 762 O O . GLY A 1 98 ? 8.061 -11.678 -0.765 1.00 96.31 98 GLY A O 1
ATOM 763 N N . PHE A 1 99 ? 6.343 -10.318 -0.293 1.00 96.12 99 PHE A N 1
ATOM 764 C CA . PHE A 1 99 ? 7.153 -9.188 0.166 1.00 96.12 99 PHE A CA 1
ATOM 765 C C . PHE A 1 99 ? 7.157 -9.085 1.690 1.00 96.12 99 PHE A C 1
ATOM 767 O O . PHE A 1 99 ? 6.118 -9.159 2.345 1.00 96.12 99 PHE A O 1
ATOM 774 N N . ASN A 1 100 ? 8.339 -8.885 2.272 1.00 96.56 100 ASN A N 1
ATOM 775 C CA . ASN A 1 100 ? 8.483 -8.667 3.707 1.00 96.56 100 ASN A CA 1
ATOM 776 C C . ASN A 1 100 ? 8.775 -7.190 3.985 1.00 96.56 100 ASN A C 1
ATOM 778 O O . ASN A 1 100 ? 9.924 -6.762 3.908 1.00 96.56 100 ASN A O 1
ATOM 782 N N . ILE A 1 101 ? 7.727 -6.427 4.295 1.00 95.75 101 ILE A N 1
ATOM 783 C CA . ILE A 1 101 ? 7.814 -4.988 4.562 1.00 95.75 101 ILE A CA 1
ATOM 784 C C . ILE A 1 101 ? 7.762 -4.760 6.081 1.00 95.75 101 ILE A C 1
ATOM 786 O O . ILE A 1 101 ? 6.815 -5.229 6.723 1.00 95.75 101 ILE A O 1
ATOM 790 N N . PRO A 1 102 ? 8.745 -4.059 6.677 1.00 96.25 102 PRO A N 1
ATOM 791 C CA . PRO A 1 102 ? 8.679 -3.669 8.081 1.00 96.25 102 PRO A CA 1
ATOM 792 C C . PRO A 1 102 ? 7.531 -2.674 8.296 1.00 96.25 102 PRO A C 1
ATOM 794 O O . PRO A 1 102 ? 7.328 -1.765 7.492 1.00 96.25 102 PRO A O 1
ATOM 797 N N . ILE A 1 103 ? 6.771 -2.826 9.383 1.00 96.00 103 ILE A N 1
ATOM 798 C CA . ILE A 1 103 ? 5.585 -1.992 9.646 1.00 96.00 103 ILE A CA 1
ATOM 799 C C . ILE A 1 103 ? 5.940 -0.503 9.796 1.00 96.00 103 ILE A C 1
ATOM 801 O O . ILE A 1 103 ? 5.117 0.370 9.523 1.00 96.00 103 ILE A O 1
ATOM 805 N N . GLU A 1 104 ? 7.180 -0.213 10.184 1.00 95.81 104 GLU A N 1
ATOM 806 C CA . GLU A 1 104 ? 7.752 1.122 10.332 1.00 95.81 104 GLU A CA 1
ATOM 807 C C . GLU A 1 104 ? 7.929 1.841 8.990 1.00 95.81 104 GLU A C 1
ATOM 809 O O . GLU A 1 104 ? 7.875 3.068 8.954 1.00 95.81 104 GLU A O 1
ATOM 814 N N . ALA A 1 105 ? 8.100 1.094 7.893 1.00 94.56 105 ALA A N 1
ATOM 815 C CA . ALA A 1 105 ? 8.162 1.659 6.546 1.00 94.56 105 ALA A CA 1
ATOM 816 C C . ALA A 1 105 ? 6.774 2.037 6.007 1.00 94.56 105 ALA A C 1
ATOM 818 O O . ALA A 1 105 ? 6.674 2.806 5.056 1.00 94.56 105 ALA A O 1
ATOM 819 N N . VAL A 1 106 ? 5.701 1.518 6.613 1.00 96.69 106 VAL A N 1
ATOM 820 C CA . VAL A 1 106 ? 4.329 1.777 6.175 1.00 96.69 106 VAL A CA 1
ATOM 821 C C . VAL A 1 106 ? 3.845 3.089 6.773 1.00 96.69 106 VAL A C 1
ATOM 823 O O . VAL A 1 106 ? 3.831 3.267 7.997 1.00 96.69 106 VAL A O 1
ATOM 826 N N . SER A 1 107 ? 3.391 4.010 5.932 1.00 94.31 107 SER A N 1
ATOM 827 C CA . SER A 1 107 ? 2.895 5.317 6.355 1.00 94.31 107 SER A CA 1
ATOM 828 C C . SER A 1 107 ? 1.615 5.710 5.618 1.00 94.31 107 SER A C 1
ATOM 830 O O . SER A 1 107 ? 1.166 5.015 4.709 1.00 94.31 107 SER A O 1
ATOM 832 N N . MET A 1 108 ? 0.969 6.776 6.088 1.00 91.44 108 MET A N 1
ATOM 833 C CA . MET A 1 108 ? -0.205 7.339 5.429 1.00 91.44 108 MET A CA 1
ATOM 834 C C . MET A 1 108 ? 0.274 8.419 4.463 1.00 91.44 108 MET A C 1
ATOM 836 O O . MET A 1 108 ? 0.955 9.354 4.885 1.00 91.44 108 MET A O 1
ATOM 840 N N . HIS A 1 109 ? -0.074 8.281 3.190 1.00 86.38 109 HIS A N 1
ATOM 841 C CA . HIS A 1 109 ? 0.328 9.188 2.125 1.00 86.38 109 HIS A CA 1
ATOM 842 C C . HIS A 1 109 ? -0.906 9.894 1.571 1.00 86.38 109 HIS A C 1
ATOM 844 O O . HIS A 1 109 ? -1.862 9.239 1.161 1.00 86.38 109 HIS A O 1
ATOM 850 N N . TYR A 1 110 ? -0.858 11.224 1.569 1.00 81.38 110 TYR A N 1
ATOM 851 C CA . TYR A 1 110 ? -1.829 12.091 0.912 1.00 81.38 110 TYR A CA 1
ATOM 852 C C . TYR A 1 110 ? -1.121 12.833 -0.216 1.00 81.38 110 TYR A C 1
ATOM 854 O O . TYR A 1 110 ? -0.018 13.348 -0.008 1.00 81.38 110 TYR A O 1
ATOM 862 N N . GLY A 1 111 ? -1.747 12.897 -1.382 1.00 74.50 111 GLY A N 1
ATOM 863 C CA . GLY A 1 111 ? -1.191 13.591 -2.531 1.00 74.50 111 GLY A CA 1
ATOM 864 C C . GLY A 1 111 ? -2.249 13.930 -3.565 1.00 74.50 111 GLY A C 1
ATOM 865 O O . GLY A 1 111 ? -3.417 13.563 -3.440 1.00 74.50 111 GLY A O 1
ATOM 866 N N . GLU A 1 112 ? -1.811 14.633 -4.596 1.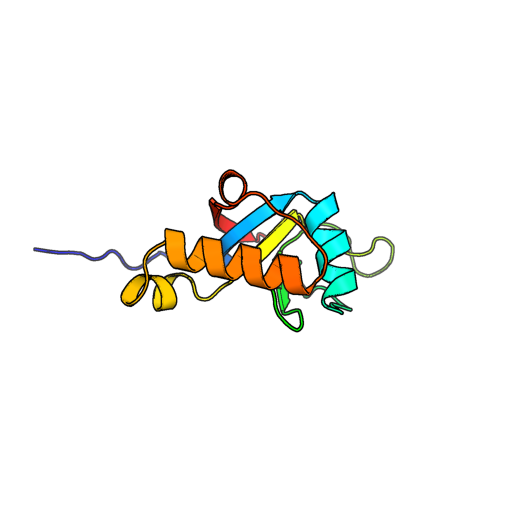00 66.19 112 GLU A N 1
ATOM 867 C CA . GLU A 1 112 ? -2.607 14.942 -5.775 1.00 66.19 112 GLU A CA 1
ATOM 868 C C . GLU A 1 112 ? -1.864 14.412 -6.995 1.00 66.19 112 GLU A C 1
ATOM 870 O O . GLU A 1 112 ? -0.659 14.627 -7.123 1.00 66.19 112 GLU A O 1
ATOM 875 N N . VAL A 1 113 ? -2.573 13.707 -7.877 1.00 58.50 113 VAL A N 1
ATOM 876 C CA . VAL A 1 113 ? -2.056 13.420 -9.216 1.00 58.50 113 VAL A CA 1
ATOM 877 C C . VAL A 1 113 ? -2.463 14.575 -10.125 1.00 58.50 113 VAL A C 1
ATOM 879 O O . VAL A 1 113 ? -3.660 14.804 -10.315 1.00 58.50 113 VAL A O 1
ATOM 882 N N . SER A 1 114 ? -1.487 15.312 -10.658 1.00 46.28 114 SER A N 1
ATOM 883 C CA . SER A 1 114 ? -1.688 16.407 -11.615 1.00 46.28 114 SER A CA 1
ATOM 884 C C . SER A 1 114 ? -1.228 16.015 -13.021 1.00 46.28 114 SER A C 1
ATOM 886 O O . SER A 1 114 ? -0.211 15.348 -13.172 1.00 46.28 114 SER A O 1
ATOM 888 N N . ASN A 1 115 ? -1.958 16.478 -14.040 1.00 44.66 115 ASN A N 1
ATOM 889 C CA . ASN A 1 115 ? -1.681 16.255 -15.469 1.00 44.66 115 ASN A CA 1
ATOM 890 C C . ASN A 1 115 ? -0.655 17.244 -16.074 1.00 44.66 115 ASN A C 1
ATOM 892 O O . ASN A 1 115 ? -0.791 17.588 -17.248 1.00 44.66 115 ASN A O 1
ATOM 896 N N . GLU A 1 116 ? 0.282 17.788 -15.291 1.00 41.06 116 GLU A N 1
ATOM 897 C CA . GLU A 1 116 ? 1.249 18.766 -15.833 1.00 41.06 116 GLU A CA 1
ATOM 898 C C . GLU A 1 116 ? 2.345 18.109 -16.674 1.00 41.06 116 GLU A C 1
ATOM 900 O O . GLU A 1 116 ? 2.874 17.069 -16.231 1.00 41.06 116 GLU A O 1
#

Organism: NCBI:txid1070528

Solvent-accessible surface area (backbone atoms only — not comparable to full-atom values): 6875 Å² total; per-residue (Å²): 142,79,87,78,79,76,80,82,86,64,88,80,48,58,68,50,52,32,40,26,39,82,36,44,70,60,22,42,56,48,35,58,60,47,62,41,85,68,61,43,102,62,26,42,27,79,34,78,82,42,36,33,36,25,78,73,50,65,99,82,84,45,82,65,52,22,36,26,31,25,41,61,68,44,72,69,46,56,77,81,41,55,71,68,58,54,43,52,4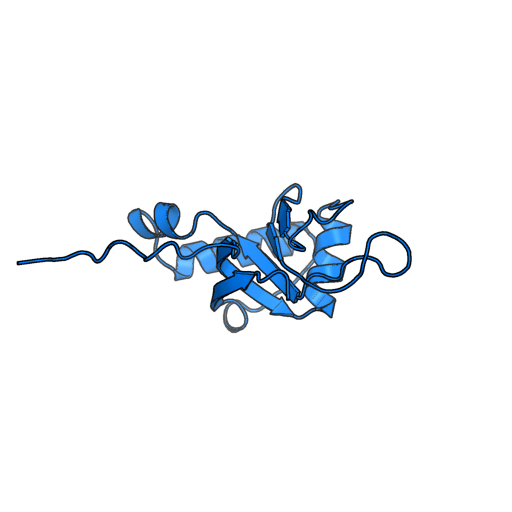8,45,39,52,54,38,42,75,62,73,40,91,63,63,69,86,67,46,45,80,49,74,52,68,44,67,89,122

Secondary structure (DSSP, 8-state):
----------TTEEEEEEEEEE-HHHHHHHHHHHT-----TTSEEE-SS-EEEE----TTTS---EEEEEE--HHHHHHHS-HHHHHHHHHHHHHHTT----GGG-EEEEEEEE--

Foldseek 3Di:
DDPPDDDDDDPAKDKFKFWWAQAQVLLQLLCVLLVPDAQPPLSWDDGNQWIFGFDDDPDDDDGTTGRTIGHGPVVVCVVPDDSLVRLVVRCVSCVVSVDHDDSVRIDIDIDIRHPD

Sequence (116 aa):
MKTRTGFISNSSSTSFLIVGVYDRELATRMAEADGCKEMGDYGYSLGKTLVFLGGEGGWDEYPCEPYYVGIDDIEDKLETRSLIDIKTEFVSLARKLGFNIPIEAVSMHYGEVSNE